Protein AF-A0A381USV4-F1 (afdb_monomer)

Foldseek 3Di:
DDDDDDDDDDDPPPPPPPPPPPDPPPLAAAQVLLLVLCVVLVVCVQCNSQLAPGPRRCPPPPDDLVRQLVCLQPPDWAQDPPRDTDTDDRPDDPVRDSRNSNNNNVNNNPGDYPDDDQVPPVVNPPD

Nearest PDB structures (foldseek):
  1n90-assembly1_B  TM=5.363E-01  e=2.623E+00  Pseudomonas aeruginosa

Mean predicted aligned error: 11.9 Å

Secondary structure (DSSP, 8-state):
---------------------------PPPHHHHHHHHHHTTTHHHH-TTSSSSSS--SS--S-HHHHHHHHHSPPPP--GGG---PPPP--STTS-HHHHHHHHHHHHHSPP-SPPGGG-GGGS--

InterPro domains:
  IPR009056 Cytochrome c-like domain [PF00034] (31-111)
  IPR009056 Cytochrome c-like domain [PS51007] (29-112)
  IPR036909 Cytochrome c-like domain superfamily [G3DSA:1.10.760.10] (1-116)
  IPR036909 Cytochrome c-like domain superfamily [SSF46626] (2-113)

Sequence (127 aa):
MKNISVVLPLAVIGFFLSLSVSWAQGLEGDVESGRKLYSAYSCYACHGYTGETARVRLNPLLFTLPDFIDYLRDPPEMPGGFGMGFSMPAYAGPDVSEQDLADVYAYIRSLPSTSLDLEDIPLLNEE

Solvent-accessible surface area (backbone atoms only — not comparable to full-atom values): 8175 Å² total; per-residue (Å²): 145,83,88,79,81,91,82,81,80,80,85,76,80,77,81,76,78,79,78,80,77,78,72,80,76,72,89,77,41,45,43,71,60,4,53,53,45,37,57,75,71,45,48,38,82,61,21,36,92,63,17,61,84,29,95,52,62,49,40,74,59,86,64,52,72,68,58,46,48,53,42,37,45,61,44,71,83,39,89,33,72,97,82,50,65,60,63,66,78,57,63,60,54,93,92,48,51,71,64,57,48,32,7,30,52,36,25,53,66,66,48,86,58,91,70,77,56,73,90,71,37,70,88,77,71,75,128

pLDDT: mean 81.16, std 16.77, range [42.56, 98.5]

Organism: NCBI:txid408172

Structure (mmCIF, N/CA/C/O backbone):
data_AF-A0A381USV4-F1
#
_entry.id   AF-A0A381USV4-F1
#
loop_
_atom_site.group_PDB
_atom_site.id
_atom_site.type_symbol
_atom_site.label_atom_id
_atom_site.label_alt_id
_atom_site.label_comp_id
_atom_site.label_asym_id
_atom_site.label_entity_id
_atom_site.label_seq_id
_atom_site.pdbx_PDB_ins_code
_atom_site.Cartn_x
_atom_site.Cartn_y
_atom_site.Cartn_z
_atom_site.occupancy
_atom_site.B_iso_or_equiv
_atom_site.auth_seq_id
_atom_site.auth_comp_id
_atom_site.auth_asym_id
_atom_site.auth_atom_id
_atom_site.pdbx_PDB_model_num
ATOM 1 N N . MET A 1 1 ? 29.750 -26.327 80.897 1.00 47.06 1 MET A N 1
ATOM 2 C CA . MET A 1 1 ? 30.708 -25.814 79.892 1.00 47.06 1 MET A CA 1
ATOM 3 C C . MET A 1 1 ? 30.474 -26.520 78.559 1.00 47.06 1 MET A C 1
ATOM 5 O O . MET A 1 1 ? 30.943 -27.638 78.412 1.00 47.06 1 MET A O 1
ATOM 9 N N . LYS A 1 2 ? 29.704 -25.898 77.654 1.00 42.78 2 LYS A N 1
ATOM 10 C CA . LYS A 1 2 ? 29.781 -25.951 76.175 1.00 42.78 2 LYS A CA 1
ATOM 11 C C . LYS A 1 2 ? 28.454 -25.448 75.589 1.00 42.78 2 LYS A C 1
ATOM 13 O O . LYS A 1 2 ? 27.433 -26.118 75.599 1.00 42.78 2 LYS A O 1
ATOM 18 N N . ASN A 1 3 ? 28.538 -24.188 75.199 1.00 48.47 3 ASN A N 1
ATOM 19 C CA . ASN A 1 3 ? 27.751 -23.425 74.243 1.00 48.47 3 ASN A CA 1
ATOM 20 C C . ASN A 1 3 ? 27.502 -24.167 72.919 1.00 48.47 3 ASN A C 1
ATOM 22 O O . ASN A 1 3 ? 28.459 -24.601 72.287 1.00 48.47 3 ASN A O 1
ATOM 26 N N . ILE A 1 4 ? 26.251 -24.212 72.450 1.00 57.41 4 ILE A N 1
ATOM 27 C CA . ILE A 1 4 ? 25.943 -24.380 71.022 1.00 57.41 4 ILE A CA 1
ATOM 28 C C . ILE A 1 4 ? 24.815 -23.410 70.665 1.00 57.41 4 ILE A C 1
ATOM 30 O O . ILE A 1 4 ? 23.751 -23.399 71.281 1.00 57.41 4 ILE A O 1
ATOM 34 N N . SER A 1 5 ? 25.144 -22.535 69.722 1.00 42.56 5 SER A N 1
ATOM 35 C CA . SER A 1 5 ? 24.434 -21.329 69.322 1.00 42.56 5 SER A CA 1
ATOM 36 C C . SER A 1 5 ? 23.107 -21.603 68.616 1.00 42.56 5 SER A C 1
ATOM 38 O O . SER A 1 5 ? 23.009 -22.477 67.759 1.00 42.56 5 SER A O 1
ATOM 40 N N . VAL A 1 6 ? 22.109 -20.780 68.941 1.00 50.72 6 VAL A N 1
ATOM 41 C CA . VAL A 1 6 ? 20.856 -20.638 68.195 1.00 50.72 6 VAL A CA 1
ATOM 42 C C . VAL A 1 6 ? 21.175 -20.071 66.813 1.00 50.72 6 VAL A C 1
ATOM 44 O O . VAL A 1 6 ? 21.779 -19.005 66.705 1.00 50.72 6 VAL A O 1
ATOM 47 N N . VAL A 1 7 ? 20.754 -20.771 65.764 1.00 53.53 7 VAL A N 1
ATOM 48 C CA . VAL A 1 7 ? 20.751 -20.261 64.391 1.00 53.53 7 VAL A CA 1
ATOM 49 C C . VAL A 1 7 ? 19.323 -20.388 63.875 1.00 53.53 7 VAL A C 1
ATOM 51 O O . VAL A 1 7 ? 18.834 -21.498 63.688 1.00 53.53 7 VAL A O 1
ATOM 54 N N . LEU A 1 8 ? 18.645 -19.263 63.656 1.00 48.16 8 LEU A N 1
ATOM 55 C CA . LEU A 1 8 ? 17.521 -19.201 62.726 1.00 48.16 8 LEU A CA 1
ATOM 56 C C . LEU A 1 8 ? 17.551 -17.821 62.051 1.00 48.16 8 LEU A C 1
ATOM 58 O O . LEU A 1 8 ? 17.599 -16.813 62.758 1.00 48.16 8 LEU A O 1
ATOM 62 N N . PRO A 1 9 ? 17.664 -17.764 60.715 1.00 48.66 9 PRO A N 1
ATOM 63 C CA . PRO A 1 9 ? 18.187 -16.596 60.028 1.00 48.66 9 PRO A CA 1
ATOM 64 C C . PRO A 1 9 ? 17.138 -15.495 59.884 1.00 48.66 9 PRO A C 1
ATOM 66 O O . PRO A 1 9 ? 15.936 -15.751 59.806 1.00 48.66 9 PRO A O 1
ATOM 69 N N . LEU A 1 10 ? 17.646 -14.262 59.825 1.00 44.66 10 LEU A N 1
ATOM 70 C CA . LEU A 1 10 ? 16.912 -13.060 59.460 1.00 44.66 10 LEU A CA 1
ATOM 71 C C . LEU A 1 10 ? 16.033 -13.310 58.230 1.00 44.66 10 LEU A C 1
ATOM 73 O O . LEU A 1 10 ? 16.516 -13.747 57.185 1.00 44.66 10 LEU A O 1
ATOM 77 N N . ALA A 1 11 ? 14.757 -12.956 58.353 1.00 48.50 11 ALA A N 1
ATOM 78 C CA . ALA A 1 11 ? 13.859 -12.770 57.229 1.00 48.50 11 ALA A CA 1
ATOM 79 C C . ALA A 1 11 ? 14.421 -11.666 56.318 1.00 48.50 11 ALA A C 1
ATOM 81 O O . ALA A 1 11 ? 14.246 -10.475 56.572 1.00 48.50 11 ALA A O 1
ATOM 82 N N . VAL A 1 12 ? 15.125 -12.064 55.259 1.00 54.41 12 VAL A N 1
ATOM 83 C CA . VAL A 1 12 ? 15.450 -11.181 54.140 1.00 54.41 12 VAL A CA 1
ATOM 84 C C . VAL A 1 12 ? 14.173 -11.046 53.319 1.00 54.41 12 VAL A C 1
ATOM 86 O O . VAL A 1 12 ? 13.856 -11.888 52.483 1.00 54.41 12 VAL A O 1
ATOM 89 N N . ILE A 1 13 ? 13.402 -9.999 53.608 1.00 59.34 13 ILE A N 1
ATOM 90 C CA . ILE A 1 13 ? 12.300 -9.550 52.759 1.00 59.34 13 ILE A CA 1
ATOM 91 C C . ILE A 1 13 ? 12.944 -9.027 51.470 1.00 59.34 13 ILE A C 1
ATOM 93 O O . ILE A 1 13 ? 13.379 -7.881 51.388 1.00 59.34 13 ILE A O 1
ATOM 97 N N . GLY A 1 14 ? 13.084 -9.911 50.483 1.00 51.31 14 GLY A N 1
ATOM 98 C CA . GLY A 1 14 ? 13.525 -9.560 49.141 1.00 51.31 14 GLY A CA 1
ATOM 99 C C . GLY A 1 14 ? 12.440 -8.747 48.444 1.00 51.31 14 GLY A C 1
ATOM 100 O O . GLY A 1 14 ? 11.492 -9.306 47.901 1.00 51.31 14 GLY A O 1
ATOM 101 N N . PHE A 1 15 ? 12.575 -7.424 48.466 1.00 57.62 15 PHE A N 1
ATOM 102 C CA . PHE A 1 15 ? 11.812 -6.518 47.616 1.00 57.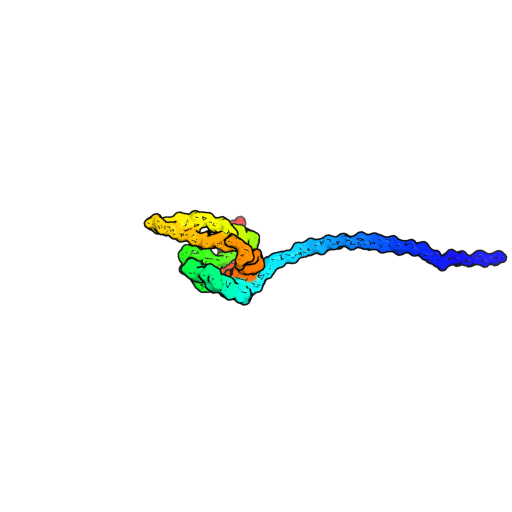62 15 PHE A CA 1
ATOM 103 C C . PHE A 1 15 ? 12.355 -6.645 46.183 1.00 57.62 15 PHE A C 1
ATOM 105 O O . PHE A 1 15 ? 13.289 -5.951 45.788 1.00 57.62 15 PHE A O 1
ATOM 112 N N . PHE A 1 16 ? 11.825 -7.609 45.425 1.00 62.59 16 PHE A N 1
ATOM 113 C CA . PHE A 1 16 ? 12.101 -7.756 43.996 1.00 62.59 16 PHE A CA 1
ATOM 114 C C . PHE A 1 16 ? 11.459 -6.574 43.250 1.00 62.59 16 PHE A C 1
ATOM 116 O O . PHE A 1 16 ? 10.262 -6.589 42.957 1.00 62.59 16 PHE A O 1
ATOM 123 N N . LEU A 1 17 ? 12.251 -5.537 42.944 1.00 59.28 17 LEU A N 1
ATOM 124 C CA . LEU A 1 17 ? 11.877 -4.537 41.942 1.00 59.28 17 LEU A CA 1
ATOM 125 C C . LEU A 1 17 ? 11.680 -5.268 40.613 1.00 59.28 17 LEU A C 1
ATOM 127 O O . LEU A 1 17 ? 12.638 -5.701 39.974 1.00 59.28 17 LEU A O 1
ATOM 131 N N . SER A 1 18 ? 10.423 -5.412 40.210 1.00 60.97 18 SER A N 1
ATOM 132 C CA . SER A 1 18 ? 10.059 -5.914 38.891 1.00 60.97 18 SER A CA 1
ATOM 133 C C . SER A 1 18 ? 10.361 -4.811 37.877 1.00 60.97 18 SER A C 1
ATOM 135 O O . SER A 1 18 ? 9.559 -3.904 37.675 1.00 60.97 18 SER A O 1
ATOM 137 N N . LEU A 1 19 ? 11.554 -4.845 37.285 1.00 61.72 19 LEU A N 1
ATOM 138 C CA . LEU A 1 19 ? 11.855 -4.081 36.080 1.00 61.72 19 LEU A CA 1
ATOM 139 C C . LEU A 1 19 ? 11.062 -4.724 34.940 1.00 61.72 19 LEU A C 1
ATOM 141 O O . LEU A 1 19 ? 11.484 -5.730 34.371 1.00 61.72 19 LEU A O 1
ATOM 145 N N . SER A 1 20 ? 9.884 -4.179 34.645 1.00 64.31 20 SER A N 1
ATOM 146 C CA . SER A 1 20 ? 9.133 -4.539 33.445 1.00 64.31 20 SER A CA 1
ATOM 147 C C . SER A 1 20 ? 9.928 -4.077 32.229 1.00 64.31 20 SER A C 1
ATOM 149 O O . SER A 1 20 ? 9.883 -2.912 31.842 1.00 64.31 20 SER A O 1
ATOM 151 N N . VAL A 1 21 ? 10.697 -4.992 31.645 1.00 61.59 21 VAL A N 1
ATOM 152 C CA . VAL A 1 21 ? 11.259 -4.812 30.309 1.00 61.59 21 VAL A CA 1
ATOM 153 C C . VAL A 1 21 ? 10.081 -4.900 29.343 1.00 61.59 21 VAL A C 1
ATOM 155 O O . VAL A 1 21 ? 9.612 -5.992 29.026 1.00 61.59 21 VAL A O 1
ATOM 158 N N . SER A 1 22 ? 9.552 -3.750 28.926 1.00 63.44 22 SER A N 1
ATOM 159 C CA . SER A 1 22 ? 8.626 -3.689 27.798 1.00 63.44 22 SER A CA 1
ATOM 160 C C . SER A 1 22 ? 9.423 -3.991 26.537 1.00 63.44 22 SER A C 1
ATOM 162 O O . SER A 1 22 ? 10.080 -3.116 25.978 1.00 63.44 22 SER A O 1
ATOM 164 N N . TRP A 1 23 ? 9.404 -5.250 26.112 1.00 60.03 23 TRP A N 1
ATOM 165 C CA . TRP A 1 23 ? 9.828 -5.614 24.769 1.00 60.03 23 TRP A CA 1
ATOM 166 C C . TRP A 1 23 ? 8.873 -4.907 23.813 1.00 60.03 23 TRP A C 1
ATOM 168 O O . TRP A 1 23 ? 7.665 -5.136 23.876 1.00 60.03 23 TRP A O 1
ATOM 178 N N . ALA A 1 24 ? 9.393 -4.006 22.982 1.00 57.78 24 ALA A N 1
ATOM 179 C CA . ALA A 1 24 ? 8.614 -3.454 21.887 1.00 57.78 24 ALA A CA 1
ATOM 180 C C . ALA A 1 24 ? 8.181 -4.636 21.011 1.00 57.78 24 ALA A C 1
ATOM 182 O O . ALA A 1 24 ? 9.007 -5.270 20.357 1.00 57.78 24 ALA A O 1
ATOM 183 N N . GLN A 1 25 ? 6.901 -4.994 21.079 1.00 64.12 25 GLN A N 1
ATOM 184 C CA . GLN A 1 25 ? 6.301 -5.939 20.151 1.00 64.12 25 GLN A CA 1
ATOM 185 C C . GLN A 1 25 ? 6.267 -5.194 18.814 1.00 64.12 25 GLN A C 1
ATOM 187 O O . GLN A 1 25 ? 5.568 -4.189 18.692 1.00 64.12 25 GLN A O 1
ATOM 192 N N . GLY A 1 26 ? 7.113 -5.603 17.867 1.00 71.62 26 GLY A N 1
ATOM 193 C CA . GLY A 1 26 ? 7.083 -5.046 16.520 1.00 71.62 26 GLY A CA 1
ATOM 194 C C . GLY A 1 26 ? 5.705 -5.273 15.906 1.00 71.62 26 GLY A C 1
ATOM 195 O O . GLY A 1 26 ? 5.094 -6.316 16.136 1.00 71.62 26 GLY A O 1
ATOM 196 N N . LEU A 1 27 ? 5.209 -4.286 15.163 1.00 87.44 27 LEU A N 1
ATOM 197 C CA . LEU A 1 27 ? 3.973 -4.424 14.403 1.00 87.44 27 LEU A CA 1
ATOM 198 C C . LEU A 1 27 ? 4.228 -5.426 13.268 1.00 87.44 27 LEU A C 1
ATOM 200 O O . LEU A 1 27 ? 4.911 -5.104 12.297 1.00 87.44 27 LEU A O 1
ATOM 204 N N . GLU A 1 28 ? 3.755 -6.658 13.432 1.00 93.44 28 GLU A N 1
ATOM 205 C CA . GLU A 1 28 ? 3.939 -7.737 12.461 1.00 93.44 28 GLU A CA 1
ATOM 206 C C . GLU A 1 28 ? 2.651 -7.952 11.668 1.00 93.44 28 GLU A C 1
ATOM 208 O O . GLU A 1 28 ? 1.564 -8.009 12.241 1.00 93.44 28 GLU A O 1
ATOM 213 N N . GLY A 1 29 ? 2.776 -8.012 10.343 1.00 97.19 29 GLY A N 1
ATOM 214 C CA . GLY A 1 29 ? 1.638 -8.100 9.434 1.00 97.19 29 GLY A CA 1
ATOM 215 C C . GLY A 1 29 ? 1.260 -9.536 9.073 1.00 97.19 29 GLY A C 1
ATOM 216 O O . GLY A 1 29 ? 2.126 -10.398 8.920 1.00 97.19 29 GLY A O 1
ATOM 217 N N . ASP A 1 30 ? -0.031 -9.774 8.855 1.00 98.25 30 ASP A N 1
ATOM 218 C CA . ASP A 1 30 ? -0.573 -11.025 8.324 1.00 98.25 30 ASP A CA 1
ATOM 219 C C . ASP A 1 30 ? -0.784 -10.957 6.801 1.00 98.25 30 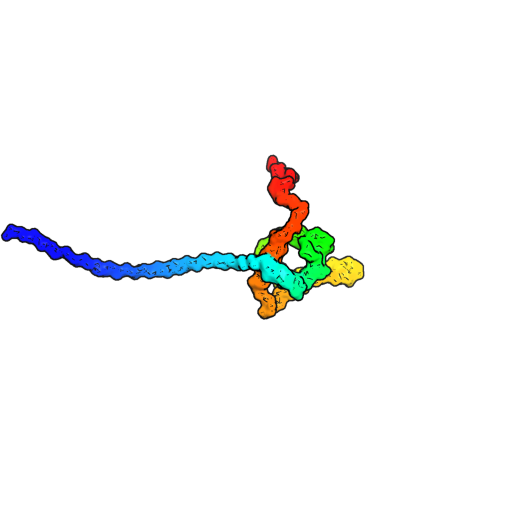ASP A C 1
ATOM 221 O O . ASP A 1 30 ? -1.530 -10.128 6.273 1.00 98.25 30 ASP A O 1
ATOM 225 N N . VAL A 1 31 ? -0.160 -11.888 6.076 1.00 98.31 31 VAL A N 1
ATOM 226 C CA . VAL A 1 31 ? -0.189 -11.930 4.604 1.00 98.31 31 VAL A CA 1
ATOM 227 C C . VAL A 1 31 ? -1.601 -12.167 4.057 1.00 98.31 31 VAL A C 1
ATOM 229 O O . VAL A 1 31 ? -1.980 -11.587 3.034 1.00 98.31 31 VAL A O 1
ATOM 232 N N . GLU A 1 32 ? -2.405 -13.024 4.696 1.00 98.38 32 GLU A N 1
ATOM 233 C CA . GLU A 1 32 ? -3.737 -13.344 4.178 1.00 98.38 32 GLU A CA 1
ATOM 234 C C . GLU A 1 32 ? -4.712 -12.172 4.352 1.00 98.38 32 GLU A C 1
ATOM 236 O O . GLU A 1 32 ? -5.489 -11.864 3.437 1.00 98.38 32 GLU A O 1
ATOM 241 N N . SER A 1 33 ? -4.660 -11.512 5.505 1.00 98.50 33 SER A N 1
ATOM 242 C CA . SER A 1 33 ? -5.419 -10.298 5.806 1.00 98.50 33 SER A CA 1
ATOM 243 C C . SER A 1 33 ? -4.987 -9.165 4.880 1.00 98.50 33 SER A C 1
ATOM 245 O O . SER A 1 33 ? -5.834 -8.547 4.228 1.00 98.50 33 SER A O 1
ATOM 247 N N . GLY A 1 34 ? -3.680 -9.015 4.665 1.00 97.94 34 GLY A N 1
ATOM 248 C CA . GLY A 1 34 ? -3.107 -8.055 3.730 1.00 97.94 34 GLY A CA 1
ATOM 249 C C . GLY A 1 34 ? -3.609 -8.225 2.305 1.00 97.94 34 GLY A C 1
ATOM 250 O O . GLY A 1 34 ? -3.984 -7.250 1.658 1.00 97.94 34 GLY A O 1
ATOM 251 N N . ARG A 1 35 ? -3.717 -9.467 1.820 1.00 98.06 35 ARG A N 1
ATOM 252 C CA . ARG A 1 35 ? -4.272 -9.765 0.488 1.00 98.06 35 ARG A CA 1
ATOM 253 C C . ARG A 1 35 ? -5.728 -9.313 0.350 1.00 98.06 35 ARG A C 1
ATOM 255 O O . ARG A 1 35 ? -6.132 -8.808 -0.705 1.00 98.06 35 ARG A O 1
ATOM 262 N N . LYS A 1 36 ? -6.536 -9.525 1.394 1.00 98.38 36 LYS A N 1
ATOM 263 C CA . LYS A 1 36 ? -7.950 -9.109 1.424 1.00 98.38 36 LYS A CA 1
ATOM 264 C C . LYS A 1 36 ? -8.044 -7.584 1.409 1.00 98.38 36 LYS A C 1
ATOM 266 O O . LYS A 1 36 ? -8.770 -7.036 0.579 1.00 98.38 36 LYS A O 1
ATOM 271 N N . LEU A 1 37 ? -7.253 -6.918 2.247 1.00 97.94 37 LEU A N 1
ATOM 272 C CA . LEU A 1 37 ? -7.193 -5.461 2.347 1.00 97.94 37 LEU A CA 1
ATOM 273 C C . LEU A 1 37 ? -6.673 -4.809 1.062 1.00 97.94 37 LEU A C 1
ATOM 275 O O . LEU A 1 37 ? -7.289 -3.869 0.580 1.00 97.94 37 LEU A O 1
ATOM 279 N N . TYR A 1 38 ? -5.642 -5.365 0.422 1.00 96.69 38 TYR A N 1
ATOM 280 C CA . TYR A 1 38 ? -5.123 -4.893 -0.869 1.00 96.69 38 TYR A CA 1
ATOM 281 C C . TYR A 1 38 ? -6.213 -4.830 -1.953 1.00 96.69 38 TYR A C 1
ATOM 283 O O . TYR A 1 38 ? -6.241 -3.932 -2.800 1.00 96.69 38 TYR A O 1
ATOM 291 N N . SER A 1 39 ? -7.143 -5.787 -1.911 1.00 96.31 39 SER A N 1
ATOM 292 C CA . SER A 1 39 ? -8.304 -5.813 -2.802 1.00 96.31 39 SER A CA 1
ATOM 293 C C . SER A 1 39 ? -9.389 -4.831 -2.351 1.00 96.31 39 SER A C 1
ATOM 295 O O . SER A 1 39 ? -9.916 -4.094 -3.181 1.00 96.31 39 SER A O 1
ATOM 297 N N . ALA A 1 40 ? -9.704 -4.791 -1.052 1.00 96.19 40 ALA A N 1
ATOM 298 C CA . ALA A 1 40 ? -10.727 -3.911 -0.481 1.00 96.19 40 ALA A CA 1
ATOM 299 C C . ALA A 1 40 ? -10.392 -2.421 -0.672 1.00 96.19 40 ALA A C 1
ATOM 301 O O . ALA A 1 40 ? -11.244 -1.629 -1.064 1.00 96.19 40 ALA A O 1
ATOM 302 N N . TYR A 1 41 ? -9.124 -2.064 -0.491 1.00 94.94 41 TYR A N 1
ATOM 303 C CA . TYR A 1 41 ? -8.566 -0.731 -0.709 1.00 94.94 41 TYR A CA 1
ATOM 304 C C . TYR A 1 41 ? -8.281 -0.418 -2.180 1.00 94.94 41 TYR A C 1
ATOM 306 O O . TYR A 1 41 ? -7.793 0.668 -2.493 1.00 94.94 41 TYR A O 1
ATOM 314 N N . SER A 1 42 ? -8.609 -1.345 -3.089 1.00 92.38 42 SER A N 1
ATOM 315 C CA . SER A 1 42 ? -8.443 -1.202 -4.538 1.00 92.38 42 SER A CA 1
ATOM 316 C C . SER A 1 42 ? -7.015 -0.846 -4.971 1.00 92.38 42 SER A C 1
ATOM 318 O O . SER A 1 42 ? -6.817 -0.250 -6.028 1.00 92.38 42 SER A O 1
ATOM 320 N N . CYS A 1 43 ? -6.003 -1.257 -4.200 1.00 92.75 43 CYS A N 1
ATOM 321 C CA . CYS A 1 43 ? -4.595 -0.965 -4.480 1.00 92.75 43 CYS A CA 1
ATOM 322 C C . CYS A 1 43 ? -4.174 -1.490 -5.867 1.00 92.75 43 CYS A C 1
ATOM 324 O O . CYS A 1 43 ? -3.425 -0.840 -6.600 1.00 92.75 43 CYS A O 1
ATOM 326 N N . TYR A 1 44 ? -4.733 -2.639 -6.265 1.00 92.00 44 TYR A N 1
ATOM 327 C CA . TYR A 1 44 ? -4.504 -3.267 -7.568 1.00 92.00 44 TYR A CA 1
ATOM 328 C C . TYR A 1 44 ? -4.936 -2.398 -8.759 1.00 92.00 44 TYR A C 1
ATOM 330 O O . TYR A 1 44 ? -4.414 -2.588 -9.857 1.00 92.00 44 TYR A O 1
ATOM 338 N N . ALA A 1 45 ? -5.873 -1.460 -8.580 1.00 88.31 45 ALA A N 1
ATOM 339 C CA . ALA A 1 45 ? -6.367 -0.621 -9.673 1.00 88.31 45 ALA A CA 1
ATOM 340 C C . ALA A 1 45 ? -5.253 0.262 -10.258 1.00 88.31 45 ALA A C 1
ATOM 342 O O . ALA A 1 45 ? -5.240 0.547 -11.456 1.00 88.31 45 ALA A O 1
ATOM 343 N N . CYS A 1 46 ? -4.296 0.644 -9.411 1.00 88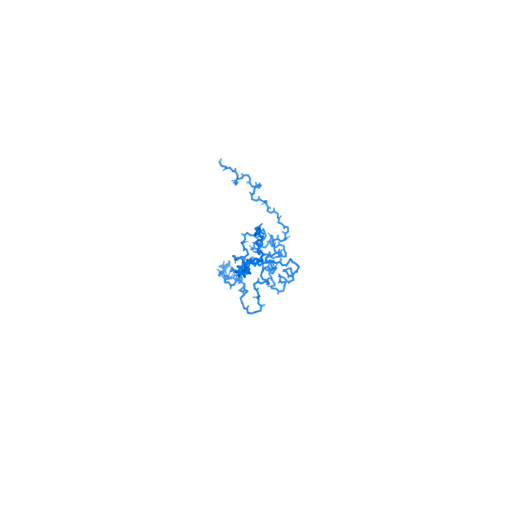.06 46 CYS A N 1
ATOM 344 C CA . CYS A 1 46 ? -3.176 1.510 -9.762 1.00 88.06 46 CYS A CA 1
ATOM 345 C C . CYS A 1 46 ? -1.857 0.733 -9.862 1.00 88.06 46 CYS A C 1
ATOM 347 O O . CYS A 1 46 ? -1.042 1.030 -10.735 1.00 88.06 46 CYS A O 1
ATOM 349 N N . HIS A 1 47 ? -1.659 -0.263 -8.989 1.00 90.75 47 HIS A N 1
ATOM 350 C CA . HIS A 1 47 ? -0.402 -1.010 -8.842 1.00 90.75 47 HIS A CA 1
ATOM 351 C C . HIS A 1 47 ? -0.428 -2.418 -9.462 1.00 90.75 47 HIS A C 1
ATOM 353 O O . HIS A 1 47 ? 0.601 -3.090 -9.512 1.00 90.75 47 HIS A O 1
ATOM 359 N N . GLY A 1 48 ? -1.571 -2.861 -9.999 1.00 90.88 48 GLY A N 1
ATOM 360 C CA . GLY A 1 48 ? -1.753 -4.209 -10.544 1.00 90.88 48 GLY A CA 1
ATOM 361 C C . GLY A 1 48 ? -1.793 -5.286 -9.455 1.00 90.88 48 GLY A C 1
ATOM 362 O O . GLY A 1 48 ? -1.423 -5.053 -8.316 1.00 90.88 48 GLY A O 1
ATOM 363 N N . TYR A 1 49 ? -2.233 -6.502 -9.784 1.00 91.00 49 TYR A N 1
ATOM 364 C CA . TYR A 1 49 ? -2.355 -7.570 -8.777 1.00 91.00 49 TYR A CA 1
ATOM 365 C C . TYR A 1 49 ? -1.017 -8.083 -8.231 1.00 91.00 49 TYR A C 1
ATOM 367 O O . TYR A 1 49 ? -0.981 -8.625 -7.130 1.00 91.00 49 TYR A O 1
ATOM 375 N N . THR A 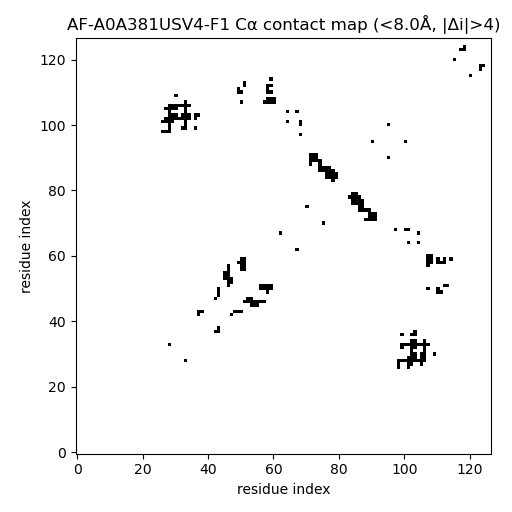1 50 ? 0.064 -7.928 -8.997 1.00 90.25 50 THR A N 1
ATOM 376 C CA . THR A 1 50 ? 1.407 -8.402 -8.636 1.00 90.25 50 THR A CA 1
ATOM 377 C C . THR A 1 50 ? 2.356 -7.278 -8.226 1.00 90.25 50 THR A C 1
ATOM 379 O O . THR A 1 50 ? 3.496 -7.561 -7.886 1.00 90.25 50 THR A O 1
ATOM 382 N N . GLY A 1 51 ? 1.955 -6.004 -8.319 1.00 89.38 51 GLY A N 1
ATOM 383 C CA . GLY A 1 51 ? 2.859 -4.872 -8.068 1.00 89.38 51 GLY A CA 1
ATOM 384 C C . GLY A 1 51 ? 4.002 -4.704 -9.084 1.00 89.38 51 GLY A C 1
ATOM 385 O O . GLY A 1 51 ? 4.778 -3.760 -8.964 1.00 89.38 51 GLY A O 1
ATOM 386 N N . GLU A 1 52 ? 4.128 -5.597 -10.072 1.00 85.12 52 GLU A N 1
ATOM 387 C CA . GLU A 1 52 ? 5.349 -5.766 -10.875 1.00 85.12 52 GLU A CA 1
ATOM 388 C C . GLU A 1 52 ? 5.348 -4.938 -12.173 1.00 85.12 52 GLU A C 1
ATOM 390 O O . GLU A 1 52 ? 6.390 -4.433 -12.595 1.00 85.12 52 GLU A O 1
ATOM 395 N N . THR A 1 53 ? 4.183 -4.815 -12.821 1.00 72.50 53 THR A N 1
ATOM 396 C CA . THR A 1 53 ? 4.046 -4.338 -14.215 1.00 72.50 53 THR A CA 1
ATOM 397 C C . THR A 1 53 ? 3.177 -3.090 -14.375 1.00 72.50 53 THR A C 1
ATOM 399 O O . THR A 1 53 ? 2.905 -2.657 -15.496 1.00 72.50 53 THR A O 1
ATOM 402 N N . ALA A 1 54 ? 2.716 -2.503 -13.272 1.00 78.44 54 ALA A N 1
ATOM 403 C CA . ALA A 1 54 ? 1.919 -1.285 -13.312 1.00 78.44 54 ALA A CA 1
ATOM 404 C C . ALA A 1 54 ? 2.768 -0.032 -13.576 1.00 78.44 54 ALA A C 1
ATOM 406 O O . ALA A 1 54 ? 3.992 -0.054 -13.473 1.00 78.44 54 ALA A O 1
ATOM 407 N N . ARG A 1 55 ? 2.099 1.092 -13.889 1.00 71.94 55 ARG A N 1
ATOM 408 C CA . ARG A 1 55 ? 2.759 2.397 -14.106 1.00 71.94 55 ARG A CA 1
ATOM 409 C C . ARG A 1 55 ? 3.622 2.818 -12.917 1.00 71.94 55 ARG A C 1
ATOM 411 O O . ARG A 1 55 ? 4.671 3.416 -13.125 1.00 71.94 55 ARG A O 1
ATOM 418 N N . VAL A 1 56 ? 3.166 2.515 -11.703 1.00 80.25 56 VAL A N 1
ATOM 419 C CA . VAL A 1 56 ? 3.928 2.694 -10.467 1.00 80.25 56 VAL A CA 1
ATOM 420 C C . VAL A 1 56 ? 4.197 1.311 -9.894 1.00 80.25 56 VAL A C 1
ATOM 422 O O . VAL A 1 56 ? 3.306 0.672 -9.328 1.00 80.25 56 VAL A O 1
ATOM 425 N N . ARG A 1 57 ? 5.425 0.842 -10.101 1.00 85.44 57 ARG A N 1
ATOM 426 C CA . ARG A 1 57 ? 5.898 -0.454 -9.621 1.00 85.44 57 ARG A CA 1
ATOM 427 C C . ARG A 1 57 ? 5.998 -0.431 -8.094 1.00 85.44 57 ARG A C 1
ATOM 429 O O . ARG A 1 57 ? 6.562 0.498 -7.527 1.00 85.44 57 ARG A O 1
ATOM 436 N N . LEU A 1 58 ? 5.432 -1.452 -7.460 1.00 89.25 58 LEU A N 1
ATOM 437 C CA . LEU A 1 58 ? 5.358 -1.617 -6.005 1.00 89.25 58 LEU A CA 1
ATOM 438 C C . LEU A 1 58 ? 6.179 -2.822 -5.512 1.00 89.25 58 LEU A C 1
ATOM 440 O O . LEU A 1 58 ? 6.517 -2.887 -4.337 1.00 89.25 58 LEU A O 1
ATOM 444 N N . ASN A 1 59 ? 6.491 -3.766 -6.403 1.00 90.31 59 ASN A N 1
ATOM 445 C CA . ASN A 1 59 ? 7.251 -4.978 -6.111 1.00 90.31 59 ASN A 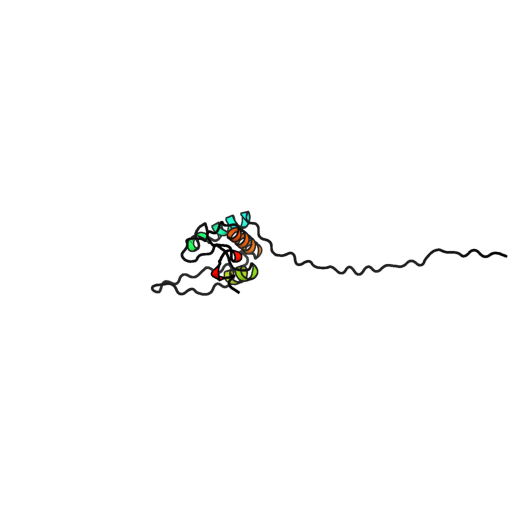CA 1
ATOM 446 C C . ASN A 1 59 ? 8.609 -4.941 -6.845 1.00 90.31 59 ASN A C 1
ATOM 448 O O . ASN A 1 59 ? 8.595 -4.657 -8.039 1.00 90.31 59 ASN A O 1
ATOM 452 N N . PRO A 1 60 ? 9.771 -5.176 -6.203 1.00 88.62 60 PRO A N 1
ATOM 453 C CA . PRO A 1 60 ? 9.932 -5.381 -4.766 1.00 88.62 60 PRO A CA 1
ATOM 454 C C . PRO A 1 60 ? 9.627 -4.095 -3.992 1.00 88.62 60 PRO A C 1
ATOM 456 O O . PRO A 1 60 ? 9.904 -2.989 -4.463 1.00 88.62 60 PRO A O 1
ATOM 459 N N . LEU A 1 61 ? 9.064 -4.244 -2.793 1.00 89.69 61 LEU A N 1
ATOM 460 C CA . LEU A 1 61 ? 8.801 -3.114 -1.909 1.00 89.69 61 LEU A CA 1
ATOM 461 C C . LEU A 1 61 ? 10.076 -2.758 -1.143 1.00 89.69 61 LEU A C 1
ATOM 463 O O . LEU A 1 61 ? 10.554 -3.545 -0.331 1.00 89.69 61 LEU A O 1
ATOM 467 N N . LEU A 1 62 ? 10.612 -1.565 -1.403 1.00 87.19 62 LEU A N 1
ATOM 468 C CA . LEU A 1 62 ? 11.871 -1.093 -0.808 1.00 87.19 62 LEU A CA 1
ATOM 469 C C . LEU A 1 62 ? 11.681 -0.310 0.499 1.00 87.19 62 LEU A C 1
ATOM 471 O O . LEU A 1 62 ? 12.655 0.113 1.112 1.00 87.19 62 LEU A O 1
ATOM 475 N N . PHE A 1 63 ? 10.435 -0.076 0.906 1.00 90.81 63 PHE A N 1
ATOM 476 C CA . PHE A 1 63 ? 10.119 0.737 2.075 1.00 90.81 63 PHE A CA 1
ATOM 477 C C . PHE A 1 63 ? 10.298 -0.086 3.349 1.00 90.81 63 PHE A C 1
ATOM 479 O O . PHE A 1 63 ? 10.038 -1.292 3.363 1.00 90.81 63 PHE A O 1
ATOM 486 N N . THR A 1 64 ? 10.691 0.571 4.440 1.00 94.81 64 THR A N 1
ATOM 487 C CA . THR A 1 64 ? 10.474 -0.004 5.771 1.00 94.81 64 THR A CA 1
ATOM 488 C C . THR A 1 64 ? 8.980 0.042 6.104 1.00 94.81 64 THR A C 1
ATOM 490 O O . THR A 1 64 ? 8.226 0.796 5.489 1.00 94.81 64 THR A O 1
ATOM 493 N N . LEU A 1 65 ? 8.519 -0.760 7.070 1.00 95.56 65 LEU A N 1
ATOM 494 C CA . LEU A 1 65 ? 7.113 -0.708 7.481 1.00 95.56 65 LEU A CA 1
ATOM 495 C C . LEU A 1 65 ? 6.693 0.697 7.979 1.00 95.56 65 LEU A C 1
ATOM 497 O O . LEU A 1 65 ? 5.650 1.170 7.534 1.00 95.56 65 LEU A O 1
ATOM 501 N N . PRO A 1 66 ? 7.475 1.395 8.830 1.00 95.81 66 PRO A N 1
ATOM 502 C CA . PRO A 1 66 ? 7.158 2.771 9.217 1.00 95.81 66 PRO A CA 1
ATOM 503 C C . PRO A 1 66 ? 7.056 3.726 8.022 1.00 95.81 66 PRO A C 1
ATOM 505 O O . PRO A 1 66 ? 6.038 4.396 7.879 1.00 95.81 66 PRO A O 1
ATOM 508 N N . ASP A 1 67 ? 8.038 3.711 7.112 1.00 95.69 67 ASP A N 1
ATOM 509 C CA . ASP A 1 67 ? 8.020 4.588 5.930 1.00 95.69 67 ASP A CA 1
ATOM 510 C C . ASP A 1 67 ? 6.822 4.287 5.020 1.00 95.69 67 ASP A C 1
ATOM 512 O O . ASP A 1 67 ? 6.244 5.184 4.405 1.00 95.69 67 ASP A O 1
ATOM 516 N N . PHE A 1 68 ? 6.436 3.011 4.924 1.00 95.31 68 PHE A N 1
ATOM 517 C CA . PHE A 1 68 ? 5.258 2.581 4.180 1.00 95.31 68 P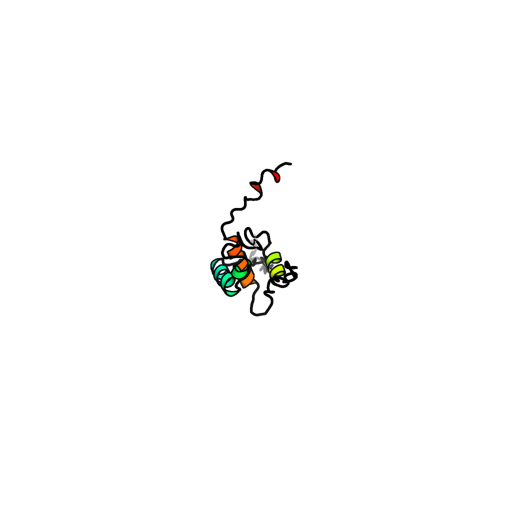HE A CA 1
ATOM 518 C C . PHE A 1 68 ? 3.975 3.143 4.785 1.00 95.31 68 PHE A C 1
ATOM 520 O O . PHE A 1 68 ? 3.144 3.682 4.055 1.00 95.31 68 PHE A O 1
ATOM 527 N N . ILE A 1 69 ? 3.820 3.050 6.106 1.00 95.81 69 ILE A N 1
ATOM 528 C CA . ILE A 1 69 ? 2.662 3.608 6.806 1.00 95.81 69 ILE A CA 1
ATOM 529 C C . ILE A 1 69 ? 2.614 5.123 6.602 1.00 95.81 69 ILE A C 1
ATOM 531 O O . ILE A 1 69 ? 1.584 5.628 6.157 1.00 95.81 69 ILE A O 1
ATOM 535 N N . ASP A 1 70 ? 3.716 5.829 6.851 1.00 95.19 70 ASP A N 1
ATOM 536 C CA . ASP A 1 70 ? 3.776 7.289 6.743 1.00 95.19 70 ASP A CA 1
ATOM 537 C C . ASP A 1 70 ? 3.422 7.770 5.329 1.00 95.19 70 ASP A C 1
ATOM 539 O O . ASP A 1 70 ? 2.587 8.664 5.166 1.00 95.19 70 ASP A O 1
ATOM 543 N N . TYR A 1 71 ? 3.960 7.112 4.297 1.00 93.31 71 TYR A N 1
ATOM 544 C CA . TYR A 1 71 ? 3.642 7.427 2.903 1.00 93.31 71 TYR A CA 1
ATOM 545 C C . TYR A 1 71 ? 2.157 7.232 2.575 1.00 93.31 71 TYR A C 1
ATOM 547 O O . TYR A 1 71 ? 1.572 8.033 1.850 1.00 93.31 71 TYR A O 1
ATOM 555 N N . LEU A 1 72 ? 1.523 6.180 3.103 1.00 93.75 72 LEU A N 1
ATOM 556 C CA . LEU A 1 72 ? 0.098 5.931 2.879 1.00 93.75 72 LEU A CA 1
ATOM 557 C C . LEU A 1 72 ? -0.808 6.906 3.635 1.00 93.75 72 LEU A C 1
ATOM 559 O O . LEU A 1 72 ? -1.942 7.129 3.203 1.00 93.75 72 LEU A O 1
ATOM 563 N N . ARG A 1 73 ? -0.347 7.474 4.755 1.00 94.62 73 ARG A N 1
ATOM 564 C CA . ARG A 1 73 ? -1.114 8.470 5.515 1.00 94.62 73 ARG A CA 1
ATOM 565 C C . ARG A 1 73 ? -1.139 9.826 4.817 1.00 94.62 73 ARG A C 1
ATOM 567 O O . ARG A 1 73 ? -2.191 10.461 4.823 1.00 94.62 73 ARG A O 1
ATOM 574 N N . ASP A 1 74 ? -0.027 10.240 4.217 1.00 92.69 74 ASP A N 1
ATOM 575 C CA . ASP A 1 74 ? 0.098 11.534 3.538 1.00 92.69 74 ASP A CA 1
ATOM 576 C C . ASP A 1 74 ? 0.893 11.406 2.224 1.00 92.69 74 ASP A C 1
ATOM 578 O O . ASP A 1 74 ? 2.060 11.804 2.144 1.00 92.69 74 ASP A O 1
ATOM 582 N N . PRO A 1 75 ? 0.300 10.793 1.180 1.00 89.56 75 PRO A N 1
ATOM 583 C CA . PRO A 1 75 ? 0.993 10.606 -0.083 1.00 89.56 75 PRO A CA 1
ATOM 584 C C . PRO A 1 75 ? 1.174 11.954 -0.798 1.00 89.56 75 PRO A C 1
ATOM 586 O O . PRO A 1 75 ? 0.214 12.718 -0.934 1.00 89.56 75 PRO A O 1
ATOM 589 N N . PRO A 1 76 ? 2.373 12.248 -1.332 1.00 85.06 76 PRO A N 1
ATOM 590 C CA . PRO A 1 76 ? 2.601 13.479 -2.073 1.00 85.06 76 PRO A CA 1
ATOM 591 C C . PRO A 1 76 ? 1.771 13.507 -3.361 1.00 85.06 76 PRO A C 1
ATOM 593 O O . PRO A 1 76 ? 1.550 12.482 -4.014 1.00 85.06 76 PRO A O 1
ATOM 596 N N . GLU A 1 77 ? 1.355 14.703 -3.779 1.00 80.75 77 GLU A N 1
ATOM 597 C CA . GLU A 1 77 ? 0.710 14.874 -5.079 1.00 80.75 77 GLU A CA 1
ATOM 598 C C . GLU A 1 77 ? 1.677 14.514 -6.212 1.00 80.75 77 GLU A C 1
ATOM 600 O O . GLU A 1 77 ? 2.792 15.032 -6.302 1.00 80.75 77 GLU A O 1
ATOM 605 N N . MET A 1 78 ? 1.233 13.638 -7.114 1.00 71.00 78 MET A N 1
ATOM 606 C CA . MET A 1 78 ? 2.029 13.210 -8.259 1.00 71.00 78 MET A CA 1
ATOM 607 C C . MET A 1 78 ? 1.573 13.971 -9.513 1.00 71.00 78 MET A C 1
ATOM 609 O O . MET A 1 78 ? 0.427 13.803 -9.956 1.00 71.00 78 MET A O 1
ATOM 613 N N . PRO A 1 79 ? 2.440 14.796 -10.133 1.00 63.25 79 PRO A N 1
ATOM 614 C CA . PRO A 1 79 ? 2.108 15.460 -11.384 1.00 63.25 79 PRO A CA 1
ATOM 615 C C . PRO A 1 79 ? 1.936 14.404 -12.479 1.00 63.25 79 PRO A C 1
ATOM 617 O O . PRO A 1 79 ? 2.867 13.681 -12.831 1.00 63.25 79 PRO A O 1
ATOM 620 N N . GLY A 1 80 ? 0.724 14.288 -13.013 1.00 60.69 80 GLY A N 1
ATOM 621 C CA . GLY A 1 80 ? 0.443 13.376 -14.116 1.00 60.69 80 GLY A CA 1
ATOM 622 C C . GLY A 1 80 ? 0.739 13.996 -15.484 1.00 60.69 80 GLY A C 1
ATOM 623 O O . GLY A 1 80 ? 0.888 15.209 -15.640 1.00 60.69 80 GLY A O 1
ATOM 624 N N . GLY A 1 81 ? 0.841 13.148 -16.509 1.00 53.75 81 GLY A N 1
ATOM 625 C CA . GLY A 1 81 ? 1.055 13.587 -17.890 1.00 53.75 81 GLY A CA 1
ATOM 626 C C . GLY A 1 81 ? -0.190 14.249 -18.491 1.00 53.75 81 GLY A C 1
ATOM 627 O O . GLY A 1 81 ? -1.316 13.886 -18.163 1.00 53.75 81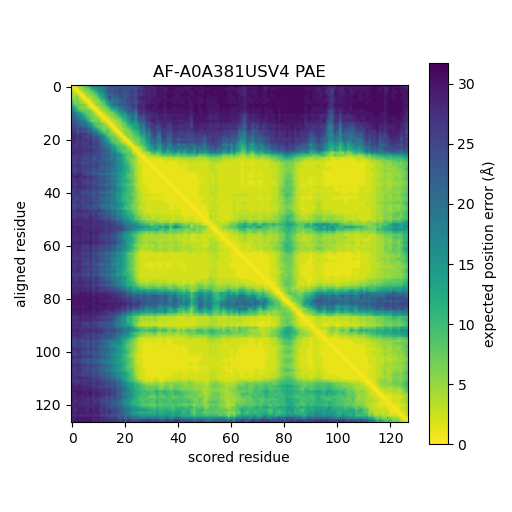 GLY A O 1
ATOM 628 N N . PHE A 1 82 ? 0.008 15.205 -19.405 1.00 54.09 82 PHE A N 1
ATOM 629 C CA . PHE A 1 82 ? -1.066 15.921 -20.122 1.00 54.09 82 PHE A CA 1
ATOM 630 C C . PHE A 1 82 ? -2.071 16.679 -19.231 1.00 54.09 82 PHE A C 1
ATOM 632 O O . PHE A 1 82 ? -3.198 16.930 -19.651 1.00 54.09 82 PHE A O 1
ATOM 639 N N . GLY A 1 83 ? -1.679 17.067 -18.013 1.00 48.44 83 GLY A N 1
ATOM 640 C CA . GLY A 1 83 ? -2.537 17.841 -17.109 1.00 48.44 83 GLY A CA 1
ATOM 641 C C . GLY A 1 83 ? -3.612 17.022 -16.388 1.00 48.44 83 GLY A C 1
ATOM 642 O O . GLY A 1 83 ? -4.463 17.606 -15.725 1.00 48.44 83 GLY A O 1
ATOM 643 N N . MET A 1 84 ? -3.573 15.687 -16.477 1.00 52.22 84 MET A N 1
ATOM 644 C CA . MET A 1 84 ? -4.379 14.807 -15.629 1.00 52.22 84 MET A CA 1
ATOM 645 C C . MET A 1 84 ? -3.499 14.236 -14.520 1.00 52.22 84 MET A C 1
ATOM 647 O O . MET A 1 84 ? -2.731 13.309 -14.764 1.00 52.22 84 MET A O 1
ATOM 651 N N . GLY A 1 85 ? -3.581 14.817 -13.319 1.00 59.66 85 GLY A N 1
ATOM 652 C CA . GLY A 1 85 ? -2.909 14.303 -12.123 1.00 59.66 85 GLY A CA 1
ATOM 653 C C . GLY A 1 85 ? -3.394 12.900 -11.760 1.00 59.66 85 GLY A C 1
ATOM 654 O O . GLY A 1 85 ? -4.571 12.583 -11.933 1.00 59.66 85 GLY A O 1
ATOM 655 N N . PHE A 1 86 ? -2.487 12.059 -11.267 1.00 71.44 86 PHE A N 1
ATOM 656 C CA . PHE A 1 86 ? -2.822 10.744 -10.727 1.00 71.44 86 PHE A CA 1
ATOM 657 C C . PHE A 1 86 ? -2.296 10.679 -9.302 1.00 71.44 86 PHE A C 1
ATOM 659 O O . PHE A 1 86 ? -1.125 10.383 -9.094 1.00 71.44 86 PHE A O 1
ATOM 666 N N . SER A 1 87 ? -3.146 10.999 -8.334 1.00 78.50 87 SER A N 1
ATOM 667 C CA . SER A 1 87 ? -2.756 11.010 -6.925 1.00 78.50 87 SER A CA 1
ATOM 668 C C . SER A 1 87 ? -3.137 9.693 -6.264 1.00 78.50 87 SER A C 1
ATOM 670 O O . SER A 1 87 ? -4.232 9.170 -6.483 1.00 78.50 87 SER A O 1
ATOM 672 N N . MET A 1 88 ? -2.233 9.159 -5.448 1.00 88.56 88 MET A N 1
ATOM 673 C CA . MET A 1 88 ? -2.551 8.040 -4.573 1.00 88.56 88 MET A CA 1
ATOM 674 C C . MET A 1 88 ? -3.537 8.518 -3.494 1.00 88.56 88 MET A C 1
ATOM 676 O O . MET A 1 88 ? -3.309 9.580 -2.915 1.00 88.56 88 MET A O 1
ATOM 680 N N . PRO A 1 89 ? -4.634 7.790 -3.222 1.00 88.69 89 PRO A N 1
ATOM 681 C CA . PRO A 1 89 ? -5.517 8.133 -2.115 1.00 88.69 89 PRO A CA 1
ATOM 682 C C . PRO A 1 89 ? -4.763 8.086 -0.784 1.00 88.69 89 PRO A C 1
ATOM 684 O O . PRO A 1 89 ? -3.972 7.171 -0.560 1.00 88.69 89 PRO A O 1
ATOM 687 N N . ALA A 1 90 ? -5.048 9.031 0.111 1.00 92.06 90 ALA A N 1
ATOM 688 C CA . ALA A 1 90 ? -4.598 8.931 1.492 1.00 92.06 90 ALA A CA 1
ATOM 689 C C . ALA A 1 90 ? -5.399 7.838 2.214 1.00 92.06 90 ALA A C 1
ATOM 691 O O . ALA A 1 90 ? -6.630 7.880 2.264 1.00 92.06 90 ALA A O 1
ATOM 692 N N . TYR A 1 91 ? -4.700 6.883 2.816 1.00 93.31 91 TYR A N 1
ATOM 693 C CA . TYR A 1 91 ? -5.268 5.857 3.686 1.00 93.31 91 TYR A CA 1
ATOM 694 C C . TYR A 1 91 ? -5.171 6.319 5.142 1.00 93.31 91 TYR A C 1
ATOM 696 O O . TYR A 1 91 ? -4.583 5.663 6.000 1.00 93.31 91 TYR A O 1
ATOM 704 N N . ALA A 1 92 ? -5.737 7.496 5.411 1.00 83.25 92 ALA A N 1
ATOM 705 C CA . ALA A 1 92 ? -5.779 8.142 6.717 1.00 83.25 92 ALA A CA 1
ATOM 706 C C . ALA A 1 92 ? -7.219 8.171 7.245 1.00 83.25 92 ALA A C 1
ATOM 708 O O . ALA A 1 92 ? -8.146 8.541 6.529 1.00 83.25 92 ALA A O 1
ATOM 709 N N . GLY A 1 93 ? -7.418 7.784 8.504 1.00 83.50 93 GLY A N 1
ATOM 710 C CA . GLY A 1 93 ? -8.737 7.813 9.135 1.00 83.50 93 GLY A CA 1
ATOM 711 C C . GLY A 1 93 ? -8.943 6.697 10.157 1.00 83.50 93 GLY A C 1
ATOM 712 O O . GLY A 1 93 ? -8.133 5.773 10.226 1.00 83.50 93 GLY A O 1
ATOM 713 N N . PRO A 1 94 ? -10.027 6.773 10.948 1.00 85.62 94 PRO A N 1
ATOM 714 C CA . PRO A 1 94 ? -10.331 5.783 11.981 1.00 85.62 94 PRO A CA 1
ATOM 715 C C . PRO A 1 94 ? -10.626 4.388 11.411 1.00 85.62 94 PRO A C 1
ATOM 717 O O . PRO A 1 94 ? -10.472 3.404 12.125 1.00 85.62 94 PRO A O 1
ATOM 720 N N . ASP A 1 95 ? -11.013 4.311 10.135 1.00 88.25 95 ASP A N 1
ATOM 721 C CA . ASP A 1 95 ? -11.383 3.064 9.457 1.00 88.25 95 ASP A CA 1
ATOM 722 C C . ASP A 1 95 ? -10.177 2.296 8.887 1.00 88.25 95 ASP A C 1
ATOM 724 O O . ASP A 1 95 ? -10.348 1.195 8.373 1.00 88.25 95 ASP A O 1
ATOM 728 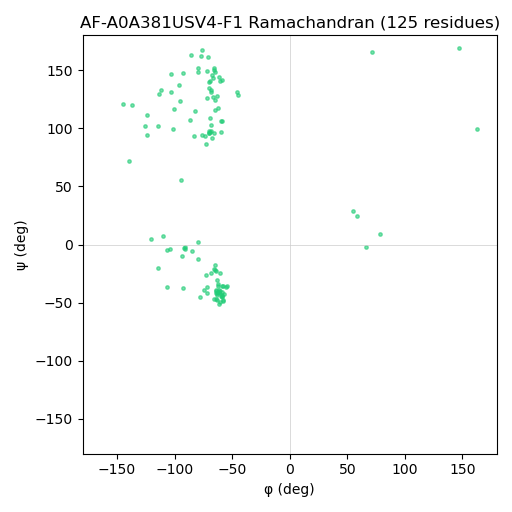N N . VAL A 1 96 ? -8.966 2.868 8.961 1.00 94.94 96 VAL A N 1
ATOM 729 C CA . VAL A 1 96 ? -7.721 2.226 8.511 1.00 94.94 96 VAL A CA 1
ATOM 730 C C . VAL A 1 96 ? -6.716 2.228 9.658 1.00 94.94 96 VAL A C 1
ATOM 732 O O . VAL A 1 96 ? -6.073 3.247 9.948 1.00 94.94 96 VAL A O 1
ATOM 735 N N . SER A 1 97 ? -6.558 1.083 10.314 1.00 95.50 97 SER A N 1
ATOM 736 C CA . SER A 1 97 ? -5.613 0.914 11.418 1.00 95.50 97 SER A CA 1
ATOM 737 C C . SER A 1 97 ? -4.169 0.763 10.923 1.00 95.50 97 SER A C 1
ATOM 739 O O . SER A 1 97 ? -3.920 0.461 9.758 1.00 95.50 97 SER A O 1
ATOM 741 N N . GLU A 1 98 ? -3.188 0.973 11.805 1.00 95.06 98 GLU A N 1
ATOM 742 C CA . GLU A 1 98 ? -1.785 0.661 11.481 1.00 95.06 98 GLU A CA 1
ATOM 743 C C . GLU A 1 98 ? -1.586 -0.833 11.199 1.00 95.06 98 GLU A C 1
ATOM 745 O O . GLU A 1 98 ? -0.807 -1.179 10.316 1.00 95.06 98 GLU A O 1
ATOM 750 N N . GLN A 1 99 ? -2.330 -1.708 11.889 1.00 97.00 99 GLN A N 1
ATOM 751 C CA . GLN A 1 99 ? -2.292 -3.148 11.636 1.00 97.00 99 GLN A CA 1
ATOM 752 C C . GLN A 1 99 ? -2.776 -3.479 10.221 1.00 97.00 99 GLN A C 1
ATOM 754 O O . GLN A 1 99 ? -2.130 -4.266 9.540 1.00 97.00 99 GLN A O 1
ATOM 759 N N . ASP A 1 100 ? -3.838 -2.829 9.733 1.00 97.69 100 ASP A N 1
ATOM 760 C CA . ASP A 1 100 ? -4.308 -3.034 8.355 1.00 97.69 100 ASP A CA 1
ATOM 761 C C . ASP A 1 100 ? -3.210 -2.699 7.336 1.00 97.69 100 ASP A C 1
ATOM 763 O O . ASP A 1 100 ? -3.016 -3.407 6.347 1.00 97.69 100 ASP A O 1
ATOM 767 N N . LEU A 1 101 ? -2.462 -1.619 7.578 1.00 97.25 101 LEU A N 1
ATOM 768 C CA . LEU A 1 101 ? -1.356 -1.220 6.711 1.00 97.25 101 LEU A CA 1
ATOM 769 C C . LEU A 1 101 ? -0.156 -2.168 6.840 1.00 97.25 101 LEU A C 1
ATOM 771 O O . LEU A 1 101 ? 0.479 -2.475 5.831 1.00 97.25 101 LEU A O 1
ATOM 775 N N . ALA A 1 102 ? 0.125 -2.682 8.039 1.00 97.75 102 ALA A N 1
ATOM 776 C CA . ALA A 1 102 ? 1.154 -3.697 8.254 1.00 97.75 102 ALA A CA 1
ATOM 777 C C . ALA A 1 102 ? 0.828 -5.019 7.551 1.00 97.75 102 ALA A C 1
ATOM 779 O O . ALA A 1 102 ? 1.706 -5.625 6.934 1.00 97.75 102 ALA A O 1
ATOM 780 N N . ASP A 1 103 ? -0.435 -5.431 7.568 1.00 98.44 103 ASP A N 1
ATOM 781 C CA . ASP A 1 103 ? -0.910 -6.611 6.856 1.00 98.44 103 ASP A CA 1
ATOM 782 C C . ASP A 1 103 ? -0.738 -6.426 5.341 1.00 98.44 103 ASP A C 1
ATOM 784 O O . ASP A 1 103 ? -0.165 -7.280 4.659 1.00 98.44 103 ASP A O 1
ATOM 788 N N . VAL A 1 104 ? -1.159 -5.275 4.796 1.00 97.62 104 VAL A N 1
ATOM 789 C CA . VAL A 1 104 ? -0.960 -4.942 3.372 1.00 97.62 104 VAL A CA 1
ATOM 790 C C . VAL A 1 104 ? 0.527 -4.946 3.003 1.00 97.62 104 VAL A C 1
ATOM 792 O O . VAL A 1 104 ? 0.897 -5.516 1.974 1.00 97.62 104 VAL A O 1
ATOM 795 N N . TYR A 1 105 ? 1.383 -4.367 3.846 1.00 97.19 105 TYR A N 1
ATOM 796 C CA . TYR A 1 105 ? 2.836 -4.387 3.678 1.00 97.19 105 TYR A CA 1
ATOM 797 C C . TYR A 1 105 ? 3.385 -5.821 3.619 1.00 97.19 105 TYR A C 1
ATOM 799 O O . TYR A 1 105 ? 4.141 -6.156 2.701 1.00 97.19 105 TYR A O 1
ATOM 807 N N . ALA A 1 106 ? 2.966 -6.691 4.545 1.00 97.44 106 ALA A N 1
ATOM 808 C CA . ALA A 1 106 ? 3.369 -8.096 4.572 1.00 97.44 106 ALA A CA 1
ATOM 809 C C . ALA A 1 106 ? 2.926 -8.838 3.303 1.00 97.44 106 ALA A C 1
ATOM 811 O O . ALA A 1 106 ? 3.713 -9.581 2.711 1.00 97.44 106 ALA A O 1
ATOM 812 N N . TYR A 1 107 ? 1.700 -8.590 2.831 1.00 97.50 107 TYR A N 1
ATOM 813 C CA . TYR A 1 107 ? 1.216 -9.161 1.577 1.00 97.50 107 TYR A CA 1
ATOM 814 C C . TYR A 1 107 ? 2.068 -8.736 0.380 1.00 97.50 107 TYR A C 1
ATOM 816 O O . TYR A 1 107 ? 2.509 -9.603 -0.373 1.00 97.50 107 TYR A O 1
ATOM 824 N N . ILE A 1 108 ? 2.353 -7.441 0.220 1.00 95.81 108 ILE A N 1
ATOM 825 C CA . ILE A 1 108 ? 3.169 -6.948 -0.900 1.00 95.81 108 ILE A CA 1
ATOM 826 C C . ILE A 1 108 ? 4.560 -7.590 -0.870 1.00 95.81 108 ILE A C 1
ATOM 828 O O . ILE A 1 108 ? 5.032 -8.064 -1.899 1.00 95.81 108 ILE A O 1
ATOM 832 N N . ARG A 1 109 ? 5.194 -7.672 0.306 1.00 94.12 109 ARG A N 1
ATOM 833 C CA . ARG A 1 109 ? 6.512 -8.307 0.462 1.00 94.12 109 ARG A CA 1
ATOM 834 C C . ARG A 1 109 ? 6.520 -9.811 0.206 1.00 94.12 109 ARG A C 1
ATOM 836 O O . ARG A 1 109 ? 7.582 -10.362 -0.059 1.00 94.12 109 ARG A O 1
ATOM 843 N N . SER A 1 110 ? 5.367 -10.472 0.290 1.00 94.50 110 SER A N 1
ATOM 844 C CA . SER A 1 110 ? 5.236 -11.894 -0.042 1.00 94.50 110 SER A CA 1
ATOM 845 C C . SER A 1 110 ? 5.136 -12.163 -1.548 1.00 94.50 110 SER A C 1
ATOM 847 O O . SER A 1 110 ? 5.228 -13.318 -1.969 1.00 94.50 110 SER A O 1
ATOM 849 N N . LEU A 1 111 ? 4.914 -11.126 -2.365 1.00 93.12 111 LEU A N 1
ATOM 850 C CA . LEU A 1 111 ? 4.748 -11.284 -3.805 1.00 93.12 111 LEU A CA 1
ATOM 851 C C . LEU A 1 111 ? 6.076 -11.677 -4.470 1.00 93.12 111 LEU A C 1
ATOM 853 O O . LEU A 1 111 ? 7.127 -11.134 -4.131 1.00 93.12 111 LEU A O 1
ATOM 857 N N . PRO A 1 112 ? 6.051 -12.591 -5.457 1.00 89.44 112 PRO A N 1
ATOM 858 C CA . PRO A 1 112 ? 7.252 -12.946 -6.200 1.00 89.44 112 PRO A CA 1
ATOM 859 C C . PRO A 1 112 ? 7.723 -11.752 -7.036 1.00 89.44 112 PRO A C 1
ATOM 861 O O . PRO A 1 112 ? 6.949 -11.208 -7.824 1.00 89.44 112 PRO A O 1
ATOM 864 N N . SER A 1 113 ? 8.988 -11.359 -6.891 1.00 85.19 113 SER A N 1
ATOM 865 C CA . SER A 1 113 ? 9.624 -10.315 -7.703 1.00 85.19 113 SER A CA 1
ATOM 866 C C . SER A 1 113 ? 10.534 -10.926 -8.766 1.00 85.19 113 SER A C 1
ATOM 868 O O . SER A 1 113 ? 11.149 -11.965 -8.540 1.00 85.19 113 SER A O 1
ATOM 870 N N . THR A 1 114 ? 10.630 -10.276 -9.929 1.00 83.25 114 THR A N 1
ATOM 871 C CA . THR A 1 114 ? 11.640 -10.623 -10.947 1.00 83.25 114 THR A CA 1
ATOM 872 C C . THR A 1 114 ? 12.932 -9.816 -10.812 1.00 83.25 114 THR A C 1
ATOM 874 O O . THR A 1 114 ? 13.874 -10.040 -11.571 1.00 83.25 114 THR A O 1
ATOM 877 N N . SER A 1 115 ? 12.992 -8.874 -9.864 1.00 82.62 115 SER A N 1
ATOM 878 C CA . SER A 1 115 ? 14.224 -8.152 -9.540 1.00 82.62 115 SER A CA 1
ATOM 879 C C . SER A 1 115 ? 15.262 -9.093 -8.935 1.00 82.62 115 SER A C 1
ATOM 881 O O . SER A 1 115 ? 14.907 -9.958 -8.140 1.00 82.62 115 SER A O 1
ATOM 883 N N . LEU A 1 116 ? 16.534 -8.870 -9.262 1.00 82.25 116 LEU A N 1
ATOM 884 C CA . LEU A 1 116 ? 17.643 -9.503 -8.552 1.00 82.25 116 LEU A CA 1
ATOM 885 C C . LEU A 1 116 ? 17.702 -9.002 -7.106 1.00 82.25 116 LEU A C 1
ATOM 887 O O . LEU A 1 116 ? 17.343 -7.849 -6.839 1.00 82.25 116 LEU A O 1
ATOM 891 N N . ASP A 1 117 ? 18.185 -9.8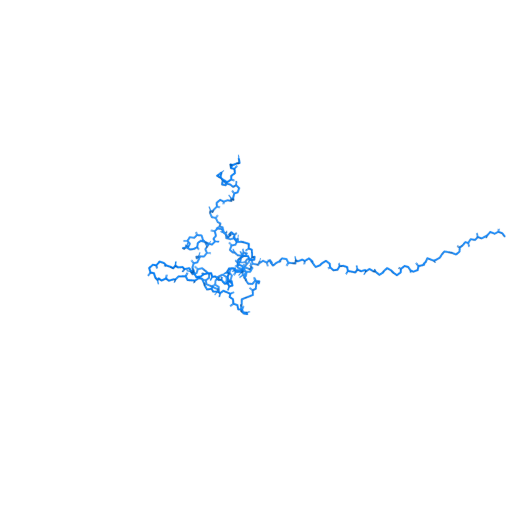59 -6.210 1.00 83.06 117 ASP A N 1
ATOM 892 C CA . ASP A 1 117 ? 18.573 -9.450 -4.864 1.00 83.06 117 ASP A CA 1
ATOM 893 C C . ASP A 1 117 ? 19.783 -8.506 -4.942 1.00 83.06 117 ASP A C 1
ATOM 895 O O . ASP A 1 117 ? 20.554 -8.538 -5.905 1.00 83.06 117 ASP A O 1
ATOM 899 N N . LEU A 1 118 ? 19.923 -7.609 -3.961 1.00 84.31 118 LEU A N 1
ATOM 900 C CA . LEU A 1 118 ? 20.917 -6.528 -4.014 1.00 84.31 118 LEU A CA 1
ATOM 901 C C . LEU A 1 118 ? 22.346 -7.079 -4.096 1.00 84.31 118 LEU A C 1
ATOM 903 O O . LEU A 1 118 ? 23.158 -6.570 -4.866 1.00 84.31 118 LEU A O 1
ATOM 907 N N . GLU A 1 119 ? 22.619 -8.143 -3.345 1.00 84.62 119 GLU A N 1
ATOM 908 C CA . GLU A 1 119 ? 23.880 -8.883 -3.326 1.00 84.62 119 GLU A CA 1
ATOM 909 C C . GLU A 1 119 ? 24.215 -9.572 -4.655 1.00 84.62 119 GLU A C 1
ATOM 911 O O . GLU A 1 119 ? 25.388 -9.813 -4.934 1.00 84.62 119 GLU A O 1
ATOM 916 N N . ASP A 1 120 ? 23.222 -9.848 -5.500 1.00 88.88 120 ASP A N 1
ATOM 917 C CA . ASP A 1 120 ? 23.419 -10.519 -6.785 1.00 88.88 120 ASP A CA 1
ATOM 918 C C . ASP A 1 120 ? 23.663 -9.529 -7.933 1.00 88.88 120 ASP A C 1
ATOM 920 O O . ASP A 1 120 ? 23.892 -9.947 -9.071 1.00 88.88 120 ASP A O 1
ATOM 924 N N . ILE A 1 121 ? 23.629 -8.215 -7.670 1.00 89.50 121 ILE A N 1
ATOM 925 C CA . ILE A 1 121 ? 23.890 -7.177 -8.673 1.00 89.50 121 ILE A CA 1
ATOM 926 C C . ILE A 1 121 ? 25.403 -6.916 -8.729 1.00 89.50 121 ILE A C 1
ATOM 928 O O . ILE A 1 121 ? 25.931 -6.236 -7.847 1.00 89.50 121 ILE A O 1
ATOM 932 N N . PRO A 1 122 ? 26.127 -7.355 -9.783 1.00 89.75 122 PRO A N 1
ATOM 933 C CA . PRO A 1 122 ? 27.590 -7.269 -9.807 1.00 89.75 122 PRO A CA 1
ATOM 934 C C . PRO A 1 122 ? 28.108 -5.836 -9.660 1.00 89.75 122 PRO A C 1
ATOM 936 O O . PRO A 1 122 ? 29.098 -5.617 -8.978 1.00 89.75 122 PRO A O 1
ATOM 939 N N . LEU A 1 123 ? 27.386 -4.861 -10.227 1.00 91.00 123 LEU A N 1
ATOM 940 C CA . LEU A 1 123 ? 27.725 -3.435 -10.170 1.00 91.00 123 LEU A CA 1
ATOM 941 C C . LEU A 1 123 ? 27.677 -2.826 -8.757 1.00 91.00 123 LEU A C 1
ATOM 943 O O . LEU A 1 123 ? 28.197 -1.732 -8.570 1.00 91.00 123 LEU A O 1
ATOM 947 N N . LEU A 1 124 ? 27.017 -3.468 -7.785 1.00 87.50 124 LEU A N 1
ATOM 948 C CA . LEU A 1 124 ? 26.920 -2.966 -6.407 1.00 87.50 124 LEU A CA 1
ATOM 949 C C . LEU A 1 124 ? 28.004 -3.534 -5.480 1.00 87.50 124 LEU A C 1
ATOM 951 O O . LEU A 1 124 ? 28.155 -3.043 -4.367 1.00 87.50 124 LEU A O 1
ATOM 955 N N . ASN A 1 125 ? 28.758 -4.534 -5.943 1.00 84.19 125 ASN A N 1
ATOM 956 C CA . ASN A 1 125 ? 29.754 -5.259 -5.151 1.00 84.19 125 ASN A CA 1
ATOM 957 C C . ASN A 1 125 ? 31.199 -4.964 -5.589 1.00 84.19 125 ASN A C 1
ATOM 959 O O . ASN A 1 125 ? 32.131 -5.640 -5.151 1.00 84.19 125 ASN A O 1
ATOM 963 N N . GLU A 1 126 ? 31.393 -4.005 -6.495 1.00 78.12 126 GLU A N 1
ATOM 964 C CA . GLU A 1 126 ? 32.718 -3.544 -6.904 1.00 78.12 126 GLU A CA 1
ATOM 965 C C . GLU A 1 126 ? 33.211 -2.500 -5.887 1.00 78.12 126 GLU A C 1
ATOM 967 O O . GLU A 1 126 ? 32.877 -1.319 -5.986 1.00 78.12 126 GLU A O 1
ATOM 972 N N . GLU A 1 127 ? 33.961 -2.960 -4.881 1.00 62.41 127 GLU A N 1
ATOM 973 C CA . GLU A 1 127 ? 34.696 -2.120 -3.914 1.00 62.41 127 GLU A CA 1
ATOM 974 C C . GLU A 1 127 ? 36.111 -1.771 -4.403 1.00 62.41 127 GLU A C 1
ATOM 976 O O . GLU A 1 127 ? 36.808 -2.677 -4.925 1.00 62.41 127 GLU A O 1
#

Radius of gyration: 27.26 Å; Cα contacts (8 Å, |Δi|>4): 139; chains: 1; bounding box: 46×44×100 Å